Protein AF-A0A7Z1MZD6-F1 (afdb_monomer)

Radius of gyration: 17.81 Å; Cα contacts (8 Å, |Δi|>4): 161; chains: 1; bounding box: 45×35×49 Å

Secondary structure (DSSP, 8-state):
-TTT----PPPSS-TTT--S--------HHHHHHHHHHH-TTS-EEEESTTTT-STTHHHHHHHHHHTTS-SEEEESGGGGSS---TT--EEEES-SHHHHTSSSTTHHHHHHHHHHHHHTTTT-SSSPPEEEE--S-TTSTTT-

Mean predicted aligned error: 7.75 Å

pLDDT: mean 83.09, std 9.36, range [58.22, 96.0]

Structure (mmCIF, N/CA/C/O backbone):
data_AF-A0A7Z1MZD6-F1
#
_entry.id   AF-A0A7Z1MZD6-F1
#
loop_
_atom_site.group_PDB
_atom_site.id
_atom_site.type_symbol
_atom_site.label_atom_id
_atom_site.label_alt_id
_atom_site.label_comp_id
_atom_site.label_asym_id
_atom_site.label_entity_id
_atom_site.label_seq_id
_atom_site.pdbx_PDB_ins_code
_atom_site.Cartn_x
_atom_site.Cartn_y
_atom_site.Cartn_z
_atom_site.occupancy
_atom_site.B_iso_or_equiv
_atom_site.auth_seq_id
_atom_site.auth_comp_id
_atom_site.auth_asym_id
_atom_site.auth_atom_id
_atom_site.pdbx_PDB_model_num
ATOM 1 N N . CYS A 1 1 ? 17.911 7.506 -18.341 1.00 80.12 1 CYS A N 1
ATOM 2 C CA . CYS A 1 1 ? 18.668 6.577 -17.481 1.00 80.12 1 CYS A CA 1
ATOM 3 C C . CYS A 1 1 ? 19.390 7.366 -16.396 1.00 80.12 1 CYS A C 1
ATOM 5 O O . CYS A 1 1 ? 20.158 8.262 -16.724 1.00 80.12 1 CYS A O 1
ATOM 7 N N . HIS A 1 2 ? 19.151 7.044 -15.121 1.00 74.88 2 HIS A N 1
ATOM 8 C CA . HIS A 1 2 ? 19.784 7.741 -13.995 1.00 74.88 2 HIS A CA 1
ATOM 9 C C . HIS A 1 2 ? 21.277 7.394 -13.829 1.00 74.88 2 HIS A C 1
ATOM 11 O O . HIS A 1 2 ? 22.053 8.235 -13.397 1.00 74.88 2 HIS A O 1
ATOM 17 N N . TYR A 1 3 ? 21.695 6.191 -14.234 1.00 77.69 3 TYR A N 1
ATOM 18 C CA . TYR A 1 3 ? 23.070 5.711 -14.056 1.00 77.69 3 TYR A CA 1
ATOM 19 C C . TYR A 1 3 ? 24.067 6.250 -15.087 1.00 77.69 3 TYR A C 1
ATOM 21 O O . TYR A 1 3 ? 25.214 6.512 -14.746 1.00 77.69 3 TYR A O 1
ATOM 29 N N . CYS A 1 4 ? 23.651 6.400 -16.347 1.00 90.81 4 CYS A N 1
ATOM 30 C CA . CYS A 1 4 ? 24.544 6.805 -17.442 1.00 90.81 4 CYS A CA 1
ATOM 31 C C . CYS A 1 4 ? 24.123 8.100 -18.149 1.00 90.81 4 CYS A C 1
ATOM 33 O O . CYS A 1 4 ? 24.772 8.512 -19.104 1.00 90.81 4 CYS A O 1
ATOM 35 N N . GLY A 1 5 ? 23.016 8.722 -17.738 1.00 87.81 5 GLY A N 1
ATOM 36 C CA . GLY A 1 5 ? 22.519 9.956 -18.352 1.00 87.81 5 GLY A CA 1
ATOM 37 C C . GLY A 1 5 ? 21.863 9.787 -19.727 1.00 87.81 5 GLY A C 1
ATOM 38 O O . GLY A 1 5 ? 21.386 10.775 -20.273 1.00 87.81 5 GLY A O 1
ATOM 39 N N . TYR A 1 6 ? 21.782 8.568 -20.274 1.00 92.19 6 TYR A N 1
ATOM 40 C CA . TYR A 1 6 ? 21.090 8.296 -21.541 1.00 92.19 6 TYR A CA 1
ATOM 41 C C . TYR A 1 6 ? 19.636 8.787 -21.507 1.00 92.19 6 TYR A C 1
ATOM 43 O O . TYR A 1 6 ? 18.933 8.569 -20.515 1.00 92.19 6 TYR A O 1
ATOM 51 N N . GLN A 1 7 ? 19.179 9.418 -22.584 1.00 93.19 7 GLN A N 1
ATOM 52 C CA . GLN A 1 7 ? 17.822 9.943 -22.724 1.00 93.19 7 GLN A CA 1
ATOM 53 C C . GLN A 1 7 ? 17.179 9.370 -23.980 1.00 93.19 7 GLN A C 1
ATOM 55 O O . GLN A 1 7 ? 17.837 9.220 -25.005 1.00 93.19 7 GLN A O 1
ATOM 60 N N . GLU A 1 8 ? 15.887 9.084 -23.892 1.00 90.75 8 GLU A N 1
ATOM 61 C CA . GLU A 1 8 ? 15.082 8.600 -25.005 1.00 90.75 8 GLU A CA 1
ATOM 62 C C . GLU A 1 8 ? 13.639 9.060 -24.811 1.00 90.75 8 GLU A C 1
ATOM 64 O O . GLU A 1 8 ? 13.203 9.308 -23.682 1.00 90.75 8 GLU A O 1
ATOM 69 N N . ASN A 1 9 ? 12.906 9.191 -25.914 1.00 88.88 9 ASN A N 1
ATOM 70 C CA . ASN A 1 9 ? 11.490 9.519 -25.859 1.00 88.88 9 ASN A CA 1
ATOM 71 C C . ASN A 1 9 ? 10.685 8.297 -25.388 1.00 88.88 9 ASN A C 1
ATOM 73 O O . ASN A 1 9 ? 10.952 7.187 -25.852 1.00 88.88 9 ASN A O 1
ATOM 77 N N . PRO A 1 10 ? 9.676 8.474 -24.516 1.00 84.81 10 PRO A N 1
ATOM 78 C CA . PRO A 1 10 ? 8.781 7.386 -24.147 1.00 84.81 10 PRO A CA 1
ATOM 79 C C . PRO A 1 10 ? 8.119 6.787 -25.399 1.00 84.81 10 PRO A C 1
ATOM 81 O O . PRO A 1 10 ? 7.569 7.544 -26.206 1.00 84.81 10 PRO A O 1
ATOM 84 N N . PRO A 1 11 ? 8.153 5.457 -25.588 1.00 87.88 11 PRO A N 1
ATOM 85 C CA . PRO A 1 11 ? 7.523 4.836 -26.741 1.00 87.88 11 PRO A CA 1
ATOM 86 C C . PRO A 1 11 ? 5.996 4.947 -26.639 1.00 87.88 11 PRO A C 1
ATOM 88 O O . PRO A 1 11 ? 5.427 4.883 -25.552 1.00 87.88 11 PRO A O 1
ATOM 91 N N . SER A 1 12 ? 5.322 5.092 -27.781 1.00 87.69 12 SER A N 1
ATOM 92 C CA . SER A 1 12 ? 3.853 5.118 -27.858 1.00 87.69 12 SER A CA 1
ATOM 93 C C . SER A 1 12 ? 3.221 3.724 -27.862 1.00 87.69 12 SER A C 1
ATOM 95 O O . SER A 1 12 ? 2.024 3.593 -27.623 1.00 87.69 12 SER A O 1
ATOM 97 N N . ARG A 1 13 ? 4.017 2.683 -28.135 1.00 91.06 13 ARG A N 1
ATOM 98 C CA . ARG A 1 13 ? 3.616 1.273 -28.098 1.00 91.06 13 ARG A CA 1
ATOM 99 C C . ARG A 1 13 ? 4.683 0.438 -27.417 1.00 91.06 13 ARG A C 1
ATOM 101 O O . ARG A 1 13 ? 5.872 0.721 -27.547 1.00 91.06 13 ARG A O 1
ATOM 108 N N . CYS A 1 14 ? 4.261 -0.593 -26.695 1.00 87.19 14 CYS A N 1
ATOM 109 C CA . CYS A 1 14 ? 5.181 -1.495 -26.019 1.00 87.19 14 CYS A CA 1
ATOM 110 C C . CYS A 1 14 ? 6.069 -2.205 -27.058 1.00 87.19 14 CYS A C 1
ATOM 112 O O . CYS A 1 14 ? 5.527 -2.872 -27.938 1.00 87.19 14 CYS A O 1
ATOM 114 N N . PRO A 1 15 ? 7.408 -2.141 -26.959 1.00 88.75 15 PRO A N 1
ATOM 115 C CA . PRO A 1 15 ? 8.296 -2.785 -27.930 1.00 88.75 15 PRO A CA 1
ATOM 116 C C . PRO A 1 15 ? 8.247 -4.322 -27.884 1.00 88.75 15 PRO A C 1
ATOM 118 O O . PRO A 1 15 ? 8.755 -4.968 -28.791 1.00 88.75 15 PRO A O 1
ATOM 121 N N . ASN A 1 16 ? 7.650 -4.912 -26.840 1.00 90.94 16 ASN A N 1
ATOM 122 C CA . ASN A 1 16 ? 7.544 -6.363 -26.675 1.00 90.94 16 ASN A CA 1
ATOM 123 C C . ASN A 1 16 ? 6.184 -6.940 -27.112 1.00 90.94 16 ASN A C 1
ATOM 125 O O . ASN A 1 16 ? 6.129 -8.060 -27.604 1.00 90.94 16 ASN A O 1
ATOM 129 N N . CYS A 1 17 ? 5.080 -6.212 -26.904 1.00 91.62 17 CYS A N 1
ATOM 130 C CA . CYS A 1 17 ? 3.724 -6.713 -27.184 1.00 91.62 17 CYS A CA 1
ATOM 131 C C . CYS A 1 17 ? 2.855 -5.772 -28.032 1.00 91.62 17 CYS A C 1
ATOM 133 O O . CYS A 1 17 ? 1.667 -6.030 -28.194 1.00 91.62 17 CYS A O 1
ATOM 135 N N . GLU A 1 18 ? 3.414 -4.664 -28.523 1.00 89.69 18 GLU A N 1
ATOM 136 C CA . GLU A 1 18 ? 2.769 -3.654 -29.382 1.00 89.69 18 GLU A CA 1
ATOM 137 C C . GLU A 1 18 ? 1.536 -2.936 -28.803 1.00 89.69 18 GLU A C 1
ATOM 139 O O . GLU A 1 18 ? 0.944 -2.087 -29.469 1.00 89.69 18 GLU A O 1
ATOM 144 N N . SER A 1 19 ? 1.184 -3.211 -27.546 1.00 89.38 19 SER A N 1
ATOM 145 C CA . SER A 1 19 ? 0.092 -2.546 -26.835 1.00 89.38 19 SER A CA 1
ATOM 146 C C . SER A 1 19 ? 0.316 -1.036 -26.716 1.00 89.38 19 SER A C 1
ATOM 148 O O . SER A 1 19 ? 1.426 -0.582 -26.432 1.00 89.38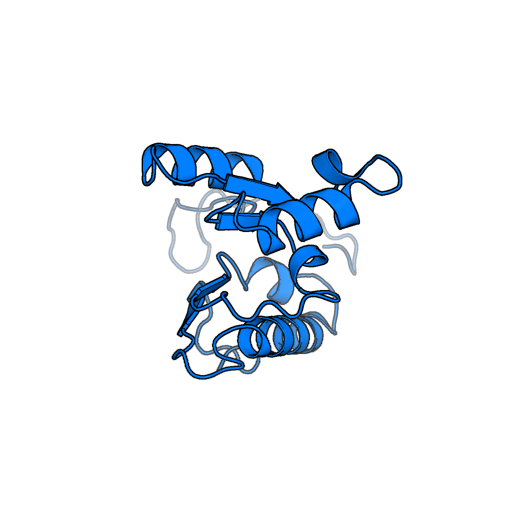 19 SER A O 1
ATOM 150 N N . ASP A 1 20 ? -0.755 -0.263 -26.882 1.00 87.69 20 ASP A N 1
ATOM 151 C CA . ASP A 1 20 ? -0.815 1.185 -26.659 1.00 87.69 20 ASP A CA 1
ATOM 152 C C . ASP A 1 20 ? -1.127 1.547 -25.193 1.00 87.69 20 ASP A C 1
ATOM 154 O O . ASP A 1 20 ? -1.096 2.715 -24.805 1.00 87.69 20 ASP A O 1
ATOM 158 N N . HIS A 1 21 ? -1.391 0.553 -24.340 1.00 82.62 21 HIS A N 1
ATOM 159 C CA . HIS A 1 21 ? -1.717 0.736 -22.926 1.00 82.62 21 HIS A CA 1
ATOM 160 C C . HIS A 1 21 ? -0.475 0.958 -22.048 1.00 82.62 21 HIS A C 1
ATOM 162 O O . HIS A 1 21 ? -0.308 0.323 -21.006 1.00 82.62 21 HIS A O 1
ATOM 168 N N . ILE A 1 22 ? 0.394 1.892 -22.436 1.00 79.25 22 ILE A N 1
ATOM 169 C CA . ILE A 1 22 ? 1.512 2.338 -21.600 1.00 79.25 22 ILE A CA 1
ATOM 170 C C . ILE A 1 22 ? 0.987 3.391 -20.623 1.00 79.25 22 ILE A C 1
ATOM 172 O O . ILE A 1 22 ? 0.661 4.514 -21.004 1.00 79.25 22 ILE A O 1
ATOM 176 N N . ARG A 1 23 ? 0.890 3.027 -19.342 1.00 72.88 23 ARG A N 1
ATOM 177 C CA . ARG A 1 23 ? 0.433 3.929 -18.276 1.00 72.88 23 ARG A CA 1
ATOM 178 C C . ARG A 1 23 ? 1.602 4.359 -17.405 1.00 72.88 23 ARG A C 1
ATOM 180 O O . ARG A 1 23 ? 2.419 3.534 -17.004 1.00 72.88 23 ARG A O 1
ATOM 187 N N . GLN A 1 24 ? 1.647 5.644 -17.061 1.00 64.06 24 GLN A N 1
ATOM 188 C CA . GLN A 1 24 ? 2.511 6.104 -15.980 1.00 64.06 24 GLN A CA 1
ATOM 189 C C . GLN A 1 24 ? 1.957 5.568 -14.659 1.00 64.06 24 GLN A C 1
ATOM 191 O O . GLN A 1 24 ? 0.791 5.782 -14.323 1.00 64.06 24 GLN A O 1
ATOM 196 N N . VAL A 1 25 ? 2.785 4.814 -13.944 1.00 60.84 25 VAL A N 1
ATOM 197 C CA . VAL A 1 25 ? 2.406 4.182 -12.683 1.00 60.84 25 VAL A CA 1
ATOM 198 C C . VAL A 1 25 ? 2.673 5.166 -11.549 1.00 60.84 25 VAL A C 1
ATOM 200 O O . VAL A 1 25 ? 3.806 5.589 -11.339 1.00 60.84 25 VAL A O 1
ATOM 203 N N . GLY A 1 26 ? 1.616 5.535 -10.829 1.00 58.78 26 GLY A N 1
ATOM 204 C CA . GLY A 1 26 ? 1.677 6.456 -9.700 1.00 58.78 26 GLY A CA 1
ATOM 205 C C . GLY A 1 26 ? 0.277 6.795 -9.213 1.00 58.78 26 GLY A C 1
ATOM 206 O O . GLY A 1 26 ? -0.275 7.831 -9.567 1.00 58.78 26 GLY A O 1
ATOM 207 N N . THR A 1 27 ? -0.332 5.910 -8.426 1.00 60.59 27 THR A N 1
ATOM 208 C CA . THR A 1 27 ? -1.617 6.227 -7.795 1.00 60.59 27 THR A CA 1
ATOM 209 C C . THR A 1 27 ? -1.335 7.025 -6.529 1.00 60.5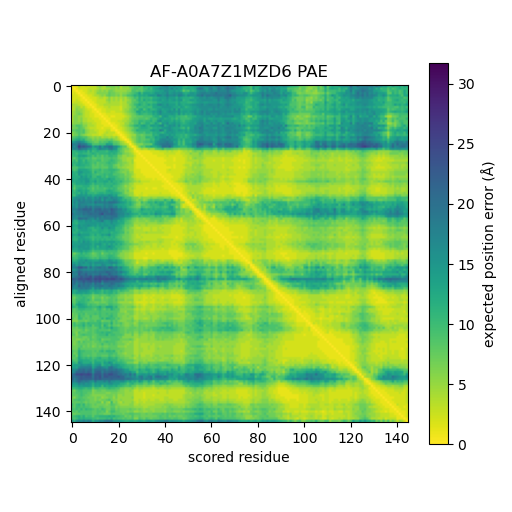9 27 THR A C 1
ATOM 211 O O . THR A 1 27 ? -0.862 6.474 -5.537 1.00 60.59 27 THR A O 1
ATOM 214 N N . GLY A 1 28 ? -1.587 8.334 -6.563 1.00 76.44 28 GLY A N 1
ATOM 215 C CA . GLY A 1 28 ? -1.529 9.161 -5.358 1.00 76.44 28 GLY A CA 1
ATOM 216 C C . GLY A 1 28 ? -2.539 8.672 -4.317 1.00 76.44 28 GLY A C 1
ATOM 217 O O . GLY A 1 28 ? -3.641 8.247 -4.673 1.00 76.44 28 GLY A O 1
ATOM 218 N N . THR A 1 29 ? -2.183 8.760 -3.034 1.00 83.69 29 THR A N 1
ATOM 219 C CA . THR A 1 29 ? -3.064 8.421 -1.898 1.00 83.69 29 THR A CA 1
ATOM 220 C C . THR A 1 29 ? -4.420 9.116 -2.007 1.00 83.69 29 THR A C 1
ATOM 222 O O . THR A 1 29 ? -5.443 8.514 -1.713 1.00 83.69 29 THR A O 1
ATOM 225 N N . GLN A 1 30 ? -4.455 10.339 -2.533 1.00 84.44 30 GLN A N 1
ATOM 226 C CA . GLN A 1 30 ? -5.687 11.085 -2.785 1.00 84.44 30 GLN A CA 1
ATOM 227 C C . GLN A 1 30 ? -6.633 10.397 -3.782 1.00 84.44 30 GLN A C 1
ATOM 229 O O . GLN A 1 30 ? -7.834 10.329 -3.548 1.00 84.44 30 GLN A O 1
ATOM 234 N N . ARG A 1 31 ? -6.113 9.826 -4.875 1.00 87.25 31 ARG A N 1
ATOM 235 C CA . ARG A 1 31 ? -6.964 9.130 -5.850 1.00 87.25 31 ARG A CA 1
ATOM 236 C C . ARG A 1 31 ? -7.534 7.837 -5.274 1.00 87.25 31 ARG A C 1
ATOM 238 O O . ARG A 1 31 ? -8.663 7.473 -5.583 1.00 87.25 31 ARG A O 1
ATOM 245 N N . VAL A 1 32 ? -6.753 7.145 -4.446 1.00 89.94 32 VAL A N 1
ATOM 246 C CA . VAL A 1 32 ? -7.226 5.950 -3.734 1.00 89.94 32 VAL A CA 1
ATOM 247 C C . VAL A 1 32 ? -8.312 6.321 -2.728 1.00 89.94 32 VAL A C 1
ATOM 249 O O . VAL A 1 32 ? -9.317 5.627 -2.656 1.00 89.94 32 VAL A O 1
ATOM 252 N N . GLU A 1 33 ? -8.146 7.421 -1.994 1.00 91.44 33 GLU A N 1
ATOM 253 C CA . GLU A 1 33 ? -9.155 7.931 -1.061 1.00 91.44 33 GLU A CA 1
ATOM 254 C C . GLU A 1 33 ? -10.486 8.213 -1.766 1.00 91.44 33 GLU A C 1
ATOM 256 O O . GLU A 1 33 ? -11.526 7.750 -1.308 1.00 91.44 33 GLU A O 1
ATOM 261 N N . GLU A 1 34 ? -10.456 8.893 -2.917 1.00 91.12 34 GLU A N 1
ATOM 262 C CA . GLU A 1 34 ? -11.657 9.158 -3.718 1.00 91.12 34 GLU A CA 1
ATOM 263 C C . GLU A 1 34 ? -12.378 7.871 -4.134 1.00 91.12 34 GLU A C 1
ATOM 265 O O . GLU A 1 34 ? -13.602 7.796 -4.046 1.00 91.12 34 GLU A O 1
ATOM 270 N N . LEU A 1 35 ? -11.631 6.856 -4.578 1.00 91.81 35 LEU A N 1
ATOM 271 C CA . LEU A 1 35 ? -12.196 5.564 -4.975 1.00 91.81 35 LEU A CA 1
ATOM 272 C C . LEU A 1 35 ? -12.765 4.808 -3.771 1.00 91.81 35 LEU A C 1
ATOM 274 O O . LEU A 1 35 ? -13.872 4.288 -3.842 1.00 91.81 35 LEU A O 1
ATOM 278 N N . LEU A 1 36 ? -12.048 4.791 -2.647 1.00 93.50 36 LEU A N 1
ATOM 279 C CA . LEU A 1 36 ? -12.530 4.170 -1.415 1.00 93.50 36 LEU A CA 1
ATOM 280 C C . LEU A 1 36 ? -13.803 4.847 -0.903 1.00 93.50 36 LEU A C 1
ATOM 282 O O . LEU A 1 36 ? -14.705 4.155 -0.451 1.00 93.50 36 LEU A O 1
ATOM 286 N N . GLN A 1 37 ? -13.911 6.172 -1.006 1.00 94.00 37 GLN A N 1
ATOM 287 C CA . GLN A 1 37 ? -15.110 6.902 -0.595 1.00 94.00 37 GLN A CA 1
ATOM 288 C C . GLN A 1 37 ? -16.311 6.614 -1.511 1.00 94.00 37 GLN A C 1
ATOM 290 O O . GLN A 1 37 ? -17.453 6.666 -1.056 1.00 94.00 37 GLN A O 1
ATOM 295 N N . GLN A 1 38 ? -16.069 6.317 -2.792 1.00 94.88 38 GLN A N 1
ATOM 296 C CA . GLN A 1 38 ? -17.109 5.915 -3.744 1.00 94.88 38 GLN A CA 1
ATOM 297 C C . GLN A 1 38 ? -17.594 4.485 -3.482 1.00 94.88 38 GLN A C 1
ATOM 299 O O . GLN A 1 38 ? -18.800 4.258 -3.418 1.00 94.88 38 GLN A O 1
ATOM 304 N N . GLU A 1 39 ? -16.668 3.544 -3.297 1.00 96.00 39 GLU A N 1
ATOM 305 C CA . GLU A 1 39 ? -16.982 2.125 -3.081 1.00 96.00 39 GLU A CA 1
ATOM 306 C C . GLU A 1 39 ? -17.490 1.843 -1.659 1.00 96.00 39 GLU A C 1
ATOM 308 O O . GLU A 1 39 ? -18.360 0.997 -1.453 1.00 96.00 39 GLU A O 1
ATOM 313 N N . PHE A 1 40 ? -17.006 2.596 -0.666 1.00 95.31 40 PHE A N 1
ATOM 314 C CA . PHE A 1 40 ? -17.393 2.477 0.741 1.00 95.31 40 PHE A CA 1
ATOM 315 C C . PHE A 1 40 ? -17.875 3.820 1.315 1.00 95.31 40 PHE A C 1
ATOM 317 O O . PHE A 1 40 ? -17.224 4.389 2.194 1.00 95.31 40 PHE A O 1
ATOM 324 N N . PRO A 1 41 ? -19.057 4.327 0.910 1.00 94.12 41 PRO A N 1
ATOM 325 C CA . PRO A 1 41 ? -19.526 5.658 1.310 1.00 94.12 41 PRO A CA 1
ATOM 326 C C . PRO A 1 41 ? -19.705 5.860 2.818 1.00 94.12 41 PRO A C 1
ATOM 328 O O . PRO A 1 41 ? -19.734 6.994 3.287 1.00 94.12 41 PRO A O 1
ATOM 331 N N . GLN A 1 42 ? -19.868 4.770 3.570 1.00 95.25 42 GLN A N 1
ATOM 332 C CA . GLN A 1 42 ? -20.070 4.786 5.022 1.00 95.25 42 GLN A CA 1
ATOM 333 C C . GLN A 1 42 ? -18.770 4.593 5.814 1.00 95.25 42 GLN A C 1
ATOM 335 O O . GLN A 1 42 ? -18.775 4.776 7.030 1.00 95.25 42 GLN A O 1
ATOM 340 N N . ALA A 1 43 ? -17.672 4.200 5.159 1.00 94.62 43 ALA A N 1
ATOM 341 C CA . ALA A 1 43 ? -16.407 3.963 5.839 1.00 94.62 43 ALA A CA 1
ATOM 342 C C . ALA A 1 43 ? -15.724 5.291 6.178 1.00 94.62 43 ALA A C 1
ATOM 344 O O . ALA A 1 43 ? -15.623 6.197 5.350 1.00 94.62 43 ALA A O 1
ATOM 345 N N . ARG A 1 44 ? -15.206 5.397 7.401 1.00 94.56 44 ARG A N 1
ATOM 346 C CA . ARG A 1 44 ? -14.416 6.544 7.852 1.00 94.56 44 ARG A CA 1
ATOM 347 C C . ARG A 1 44 ? -12.965 6.314 7.458 1.00 94.56 44 ARG A C 1
ATOM 349 O O . ARG A 1 44 ? -12.266 5.506 8.071 1.00 94.56 44 ARG A O 1
ATOM 356 N N . ILE A 1 45 ? -12.524 7.005 6.417 1.00 93.38 45 ILE A N 1
ATOM 357 C CA . ILE A 1 45 ? -11.165 6.881 5.894 1.00 93.38 45 ILE A CA 1
ATOM 358 C C . ILE A 1 45 ? -10.263 7.884 6.615 1.00 93.38 45 ILE A C 1
ATOM 360 O O . ILE A 1 45 ? -10.564 9.073 6.690 1.00 93.38 45 ILE A O 1
ATOM 364 N N . ILE A 1 46 ? -9.140 7.403 7.142 1.00 91.19 46 ILE A N 1
ATOM 365 C CA . ILE A 1 46 ? -8.058 8.232 7.669 1.00 91.19 46 ILE A CA 1
ATOM 366 C C . ILE A 1 46 ? -6.902 8.153 6.675 1.00 91.19 46 ILE A C 1
ATOM 368 O O . ILE A 1 46 ? -6.282 7.100 6.524 1.00 91.19 46 ILE A O 1
ATOM 372 N N . ARG A 1 47 ? -6.606 9.263 5.991 1.00 89.62 47 ARG A N 1
ATOM 373 C CA . ARG A 1 47 ? -5.454 9.367 5.089 1.00 89.62 47 ARG A CA 1
ATOM 374 C C . ARG A 1 47 ? -4.224 9.880 5.833 1.00 89.62 47 ARG A C 1
ATOM 376 O O . ARG A 1 47 ? -4.281 10.914 6.494 1.00 89.62 47 ARG A O 1
ATOM 383 N N . MET A 1 48 ? -3.110 9.169 5.688 1.00 84.94 48 MET A N 1
ATOM 384 C CA . MET A 1 48 ? -1.816 9.511 6.265 1.00 84.94 48 MET A CA 1
ATOM 385 C C . MET A 1 48 ? -0.714 9.504 5.196 1.00 84.94 48 MET A C 1
ATOM 387 O O . MET A 1 48 ? -0.204 8.470 4.763 1.00 84.94 48 MET A O 1
ATOM 391 N N . ASP A 1 49 ? -0.319 10.698 4.785 1.00 80.50 49 ASP A N 1
ATOM 392 C CA . ASP A 1 49 ? 0.739 10.993 3.823 1.00 80.50 49 ASP A CA 1
ATOM 393 C C . ASP A 1 49 ? 1.532 12.231 4.267 1.00 80.50 49 ASP A C 1
ATOM 395 O O . ASP A 1 49 ? 1.291 12.802 5.333 1.00 80.50 49 ASP A O 1
ATOM 399 N N . VAL A 1 50 ? 2.535 12.624 3.482 1.00 70.69 50 VAL A N 1
ATOM 400 C CA . VAL A 1 50 ? 3.420 13.750 3.820 1.00 70.69 50 VAL A CA 1
ATOM 401 C C . VAL A 1 50 ? 2.632 15.059 3.955 1.00 70.69 50 VAL A C 1
ATOM 403 O O . VAL A 1 50 ? 2.908 15.854 4.854 1.00 70.69 50 VAL A O 1
ATOM 406 N N . ASP A 1 51 ? 1.603 15.252 3.130 1.00 67.38 51 ASP A N 1
ATOM 407 C CA . ASP A 1 51 ? 0.811 16.482 3.105 1.00 67.38 51 ASP A CA 1
ATOM 408 C C . ASP A 1 51 ? -0.069 16.609 4.358 1.00 67.38 51 ASP A C 1
ATOM 410 O O . ASP A 1 51 ? -0.142 17.670 4.987 1.00 67.38 51 ASP A O 1
ATOM 414 N N . THR A 1 52 ? -0.675 15.497 4.778 1.00 64.38 52 THR A N 1
ATOM 415 C CA . THR A 1 52 ? -1.538 15.407 5.969 1.00 64.38 52 THR A CA 1
ATOM 416 C C . THR A 1 52 ? -0.765 15.356 7.292 1.00 64.38 52 THR A C 1
ATOM 418 O O . THR A 1 52 ? -1.328 15.676 8.340 1.00 64.38 52 THR A O 1
ATOM 421 N N . THR A 1 53 ? 0.533 15.026 7.272 1.00 69.19 53 THR A N 1
ATOM 422 C CA . THR A 1 53 ? 1.370 14.885 8.485 1.00 69.19 53 THR A CA 1
ATOM 423 C C . THR A 1 53 ? 2.399 15.999 8.692 1.00 69.19 53 THR A C 1
ATOM 425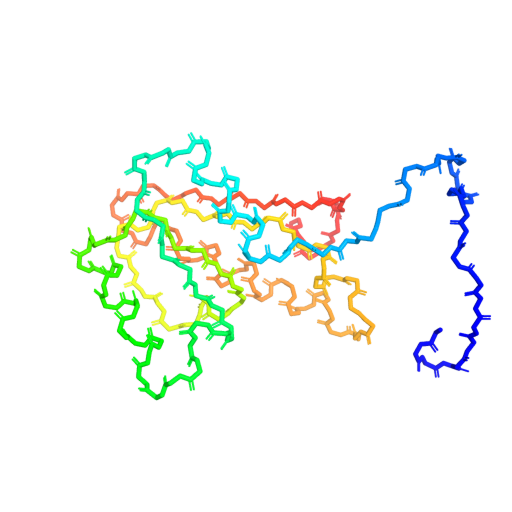 O O . THR A 1 53 ? 3.202 15.939 9.622 1.00 69.19 53 THR A O 1
ATOM 428 N N . SER A 1 54 ? 2.339 17.066 7.892 1.00 68.25 54 SER A N 1
ATOM 429 C CA . SER A 1 54 ? 3.289 18.192 7.912 1.00 68.25 54 SER A CA 1
ATOM 430 C C . SER A 1 54 ? 3.402 18.952 9.248 1.00 68.25 54 SER A C 1
ATOM 432 O O . SER A 1 54 ? 4.397 19.639 9.488 1.00 68.25 54 SER A O 1
ATOM 434 N N . ARG A 1 55 ? 2.419 18.838 10.153 1.00 75.50 55 ARG A N 1
ATOM 435 C CA . ARG A 1 55 ? 2.452 19.467 11.487 1.00 75.50 55 ARG A CA 1
ATOM 436 C C . ARG A 1 55 ? 3.010 18.513 12.545 1.00 75.50 55 ARG A C 1
ATOM 438 O O . ARG A 1 55 ? 2.645 17.340 12.595 1.00 75.50 55 ARG A O 1
ATOM 445 N N . LYS A 1 56 ? 3.828 19.037 13.466 1.00 74.31 56 LYS A N 1
ATOM 446 C CA . LYS A 1 56 ? 4.357 18.272 14.609 1.00 74.31 56 LYS A CA 1
ATOM 447 C C . LYS A 1 56 ? 3.205 17.622 15.395 1.00 74.31 56 LYS A C 1
ATOM 449 O 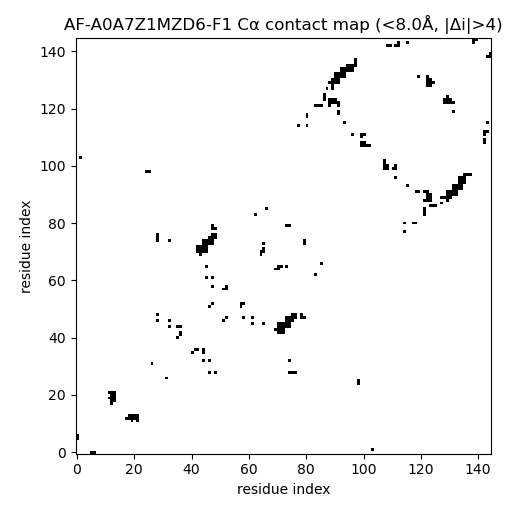O . LYS A 1 56 ? 2.289 18.317 15.823 1.00 74.31 56 LYS A O 1
ATOM 454 N N . GLY A 1 57 ? 3.260 16.300 15.562 1.00 75.31 57 GLY A N 1
ATOM 455 C CA . GLY A 1 57 ? 2.245 15.513 16.277 1.00 75.31 57 GLY A CA 1
ATOM 456 C C . GLY A 1 57 ? 1.013 15.113 15.452 1.00 75.31 57 GLY A C 1
ATOM 457 O O . GLY A 1 57 ? 0.169 14.380 15.958 1.00 75.31 57 GLY A O 1
ATOM 458 N N . ALA A 1 58 ? 0.897 15.535 14.185 1.00 80.75 58 ALA A N 1
ATOM 459 C CA . ALA A 1 58 ? -0.231 15.144 13.332 1.00 80.75 58 ALA A CA 1
ATOM 460 C C . ALA A 1 58 ? -0.262 13.631 13.076 1.00 80.75 58 ALA A C 1
ATOM 462 O O . ALA A 1 58 ? -1.324 13.024 13.149 1.00 80.75 58 ALA A O 1
ATOM 463 N N . HIS A 1 59 ? 0.908 13.026 12.852 1.00 80.25 59 HIS A N 1
ATOM 464 C CA . HIS A 1 59 ? 1.052 11.582 12.675 1.00 80.25 59 HIS A CA 1
ATOM 465 C C . HIS A 1 59 ? 0.479 10.813 13.875 1.00 80.25 59 HIS A C 1
ATOM 467 O O . HIS A 1 59 ? -0.469 10.056 13.727 1.00 80.25 59 HIS A O 1
ATOM 473 N N . GLU A 1 60 ? 0.985 11.076 15.081 1.00 81.31 60 GLU A N 1
ATOM 474 C CA . GLU A 1 60 ? 0.538 10.419 16.318 1.00 81.31 60 GLU A CA 1
ATOM 475 C C . GLU A 1 60 ? -0.962 10.611 16.578 1.00 81.31 60 GLU A C 1
ATOM 477 O O . GLU A 1 60 ? -1.653 9.673 16.962 1.00 81.31 60 GLU A O 1
ATOM 482 N N . LYS A 1 61 ? -1.502 11.798 16.283 1.00 85.81 61 LYS A N 1
ATOM 483 C CA . LYS A 1 61 ? -2.938 12.050 16.414 1.00 85.81 61 LYS A CA 1
ATOM 484 C C . LYS A 1 61 ? -3.781 11.144 15.508 1.00 85.81 61 LYS A C 1
ATOM 486 O O . LYS A 1 61 ? -4.742 10.558 15.994 1.00 85.81 61 LYS A O 1
ATOM 491 N N . LEU A 1 62 ? -3.440 11.033 14.220 1.00 86.25 62 LEU A N 1
ATOM 492 C CA . LEU A 1 62 ? -4.186 10.192 13.269 1.00 86.25 62 LEU A CA 1
ATOM 493 C C . LEU A 1 62 ? -4.154 8.718 13.685 1.00 86.25 62 LEU A C 1
ATOM 495 O O . LEU A 1 62 ? -5.159 8.019 13.587 1.00 86.25 62 LEU A O 1
ATOM 499 N N . LEU A 1 63 ? -3.008 8.276 14.198 1.00 82.25 63 LEU A N 1
ATOM 500 C CA . LEU A 1 63 ? -2.820 6.929 14.716 1.00 82.25 63 LEU A CA 1
ATOM 501 C C . LEU A 1 63 ? -3.670 6.656 15.962 1.00 82.25 63 LEU A C 1
ATOM 503 O O . LEU A 1 63 ? -4.329 5.620 16.025 1.00 82.25 63 LEU A O 1
ATOM 507 N N . ASN A 1 64 ? -3.708 7.594 16.909 1.00 85.81 64 ASN A N 1
ATOM 508 C CA . ASN A 1 64 ? -4.543 7.494 18.109 1.00 85.81 64 ASN A CA 1
ATOM 509 C C . ASN A 1 64 ? -6.039 7.528 17.763 1.00 85.81 64 ASN A C 1
ATOM 511 O O . ASN A 1 64 ? -6.843 6.829 18.374 1.00 85.81 64 ASN A O 1
ATOM 515 N N . ASP A 1 65 ? -6.429 8.339 16.776 1.00 87.94 65 ASP A N 1
ATOM 516 C CA . ASP A 1 65 ? -7.807 8.392 16.292 1.00 87.94 65 ASP A CA 1
ATOM 517 C C . ASP A 1 65 ? -8.217 7.056 15.647 1.00 87.94 65 ASP A C 1
ATOM 519 O O . ASP A 1 65 ? -9.319 6.565 15.907 1.00 87.94 65 ASP A O 1
ATOM 523 N N . PHE A 1 66 ? -7.329 6.435 14.865 1.00 87.31 66 PHE A N 1
ATOM 524 C CA . PHE A 1 66 ? -7.567 5.108 14.296 1.00 87.31 66 PHE A CA 1
ATOM 525 C C . PHE A 1 66 ? -7.672 4.028 15.384 1.00 87.31 66 PHE A C 1
ATOM 527 O O . PHE A 1 66 ? -8.618 3.243 15.378 1.00 87.31 66 PHE A O 1
ATOM 534 N N . GLU A 1 67 ? -6.770 4.038 16.368 1.00 83.12 67 GLU A N 1
ATOM 535 C CA . GLU A 1 67 ? -6.788 3.103 17.502 1.00 83.12 67 GLU A CA 1
ATOM 536 C C . GLU A 1 67 ? -8.066 3.214 18.341 1.00 83.12 67 GLU A C 1
ATOM 538 O O . GLU A 1 67 ? -8.657 2.207 18.730 1.00 83.12 67 GLU A O 1
ATOM 543 N N . ALA A 1 68 ? -8.548 4.441 18.553 1.00 87.81 68 ALA A N 1
ATOM 544 C CA . ALA A 1 68 ? -9.803 4.723 19.243 1.00 87.81 68 ALA A CA 1
ATOM 545 C C . ALA A 1 68 ? -11.057 4.357 18.419 1.00 87.81 68 ALA A C 1
ATOM 547 O O . ALA A 1 68 ? -12.175 4.673 18.831 1.00 87.81 68 ALA A O 1
ATOM 548 N N . GLY A 1 69 ? -10.897 3.736 17.244 1.00 87.38 69 GLY A N 1
ATOM 549 C CA . GLY A 1 69 ? -11.997 3.306 16.385 1.00 87.38 69 GLY A CA 1
ATOM 550 C C . GLY A 1 69 ? -12.716 4.459 15.685 1.00 87.38 69 GLY A C 1
ATOM 551 O O . GLY A 1 69 ? -13.897 4.332 15.350 1.00 87.38 69 GLY A O 1
ATOM 552 N N . LYS A 1 70 ? -12.046 5.603 15.477 1.00 89.88 70 LYS A N 1
ATOM 553 C CA . LYS A 1 70 ? -12.605 6.743 14.725 1.00 89.88 70 LYS A CA 1
ATOM 554 C C . LYS A 1 70 ? -12.443 6.600 13.211 1.00 89.88 70 LYS A C 1
ATOM 556 O O . LYS A 1 70 ? -13.107 7.330 12.480 1.00 89.88 70 LYS A O 1
ATOM 561 N N . GLY A 1 71 ? -11.599 5.674 12.757 1.00 90.12 71 GLY A N 1
ATOM 562 C CA . GLY A 1 71 ? -11.432 5.307 11.354 1.00 90.12 71 GLY A CA 1
ATOM 563 C C . GLY A 1 71 ? -11.660 3.815 11.145 1.00 90.12 71 GLY A C 1
ATOM 564 O O . GLY A 1 71 ? -11.318 3.009 12.005 1.00 90.12 71 GLY A O 1
ATOM 565 N N . ASP A 1 72 ? -12.226 3.470 9.996 1.00 91.38 72 ASP A N 1
ATOM 566 C CA . ASP A 1 72 ? -12.439 2.091 9.552 1.00 91.38 72 ASP A CA 1
ATOM 567 C C . ASP A 1 72 ? -11.332 1.656 8.578 1.00 91.38 72 ASP A C 1
ATOM 569 O O . ASP A 1 72 ? -10.964 0.485 8.525 1.00 91.38 72 ASP A O 1
ATOM 573 N N . ILE A 1 73 ? -10.761 2.612 7.831 1.00 92.12 73 ILE A N 1
ATOM 574 C CA . ILE A 1 73 ? -9.688 2.380 6.857 1.00 92.12 73 ILE A CA 1
ATOM 575 C C . ILE A 1 73 ? -8.561 3.387 7.091 1.00 92.12 73 ILE A C 1
ATOM 577 O O . ILE A 1 73 ? -8.788 4.595 7.046 1.00 92.12 73 ILE A O 1
ATOM 581 N N . LEU A 1 74 ? -7.337 2.893 7.292 1.00 90.75 74 LEU A N 1
ATOM 582 C CA . LEU A 1 74 ? -6.123 3.709 7.337 1.00 90.75 74 LEU A CA 1
ATOM 583 C C . LEU A 1 74 ? -5.400 3.615 5.989 1.00 90.75 74 LEU A C 1
ATOM 585 O O . LEU A 1 74 ? -4.844 2.574 5.642 1.00 90.75 74 LEU A O 1
ATOM 589 N N . LEU A 1 75 ? -5.418 4.704 5.224 1.00 90.81 75 LEU A N 1
ATOM 590 C CA . LEU A 1 75 ? -4.827 4.795 3.892 1.00 90.81 75 LEU A CA 1
ATOM 591 C C . LEU A 1 75 ? -3.554 5.632 3.917 1.00 90.81 75 LEU A C 1
ATOM 593 O O . LEU A 1 75 ? -3.533 6.718 4.486 1.00 90.81 75 LEU A O 1
ATOM 597 N N . GLY A 1 76 ? -2.507 5.201 3.221 1.00 87.19 76 GLY A N 1
ATOM 598 C CA . GLY A 1 76 ? -1.287 5.992 3.128 1.00 87.19 76 GLY A CA 1
ATOM 599 C C . GLY A 1 76 ? -0.110 5.229 2.556 1.00 87.19 76 GLY A C 1
ATOM 600 O O . GLY A 1 76 ? -0.262 4.183 1.930 1.00 87.19 76 GLY A O 1
ATOM 601 N N . THR A 1 77 ? 1.077 5.793 2.748 1.00 81.31 77 THR A N 1
ATOM 602 C CA . THR A 1 77 ? 2.324 5.245 2.206 1.00 81.31 77 THR A CA 1
ATOM 603 C C . THR A 1 77 ? 3.034 4.353 3.230 1.00 81.31 77 THR A C 1
ATOM 605 O O . THR A 1 77 ? 2.491 4.010 4.281 1.00 81.31 77 THR A O 1
ATOM 608 N N . GLN A 1 78 ? 4.297 4.014 2.955 1.00 69.50 78 GLN A N 1
ATOM 609 C CA . GLN A 1 78 ? 5.181 3.244 3.840 1.00 69.50 78 GLN A CA 1
ATOM 610 C C . GLN A 1 78 ? 5.238 3.761 5.287 1.00 69.50 78 GLN A C 1
ATOM 612 O O . GLN A 1 78 ? 5.606 3.013 6.190 1.00 69.50 78 GLN A O 1
ATOM 617 N N . MET A 1 79 ? 4.885 5.027 5.523 1.00 65.56 79 MET A N 1
ATOM 618 C CA . MET A 1 79 ? 4.855 5.618 6.862 1.00 65.56 79 MET A CA 1
ATOM 619 C C . MET A 1 79 ? 3.886 4.897 7.809 1.00 65.56 79 MET A C 1
ATOM 621 O O . MET A 1 79 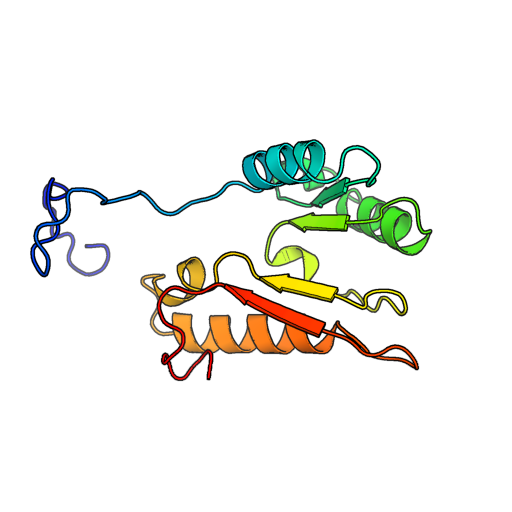? 4.201 4.771 8.988 1.00 65.56 79 MET A O 1
ATOM 625 N N . ILE A 1 80 ? 2.783 4.332 7.298 1.00 67.44 80 ILE A N 1
ATOM 626 C CA . ILE A 1 80 ? 1.818 3.563 8.106 1.00 67.44 80 ILE A CA 1
ATOM 627 C C . ILE A 1 80 ? 2.443 2.289 8.688 1.00 67.44 80 ILE A C 1
ATOM 629 O O . ILE A 1 80 ? 2.047 1.819 9.744 1.00 67.44 80 ILE A O 1
ATOM 633 N N . ALA A 1 81 ? 3.457 1.704 8.055 1.00 62.09 81 ALA A N 1
ATOM 634 C CA . ALA A 1 81 ? 4.007 0.429 8.518 1.00 62.09 81 ALA A CA 1
ATOM 635 C C . ALA A 1 81 ? 4.879 0.548 9.791 1.00 62.09 81 ALA A C 1
ATOM 637 O O . ALA A 1 81 ? 5.223 -0.463 10.425 1.00 62.09 81 ALA A O 1
ATOM 638 N N . LYS A 1 82 ? 5.264 1.773 10.180 1.00 66.81 82 LYS A N 1
ATOM 639 C CA . LYS A 1 82 ? 6.213 2.028 11.272 1.00 66.81 82 LYS A CA 1
ATOM 640 C C . LYS A 1 82 ? 5.505 2.252 12.607 1.00 66.81 82 LYS A C 1
ATOM 642 O O . LYS A 1 82 ? 4.743 3.194 12.761 1.00 66.81 82 LYS A O 1
ATOM 647 N N . GLY A 1 83 ? 5.860 1.438 13.603 1.00 58.22 83 GLY A N 1
ATOM 648 C CA . GLY A 1 83 ? 5.513 1.690 15.008 1.00 58.22 83 GLY A CA 1
ATOM 649 C C . GLY A 1 83 ? 4.065 1.396 15.408 1.00 58.22 83 GLY A C 1
ATOM 650 O O . GLY A 1 83 ? 3.685 1.757 16.512 1.00 58.22 83 GLY A O 1
ATOM 651 N N . LEU A 1 84 ? 3.280 0.735 14.550 1.00 62.50 84 LEU A N 1
ATOM 652 C CA . LEU A 1 84 ? 1.862 0.462 14.792 1.00 62.50 84 LEU A CA 1
ATOM 653 C C . LEU A 1 84 ? 1.624 -0.974 15.248 1.00 62.50 84 LEU A C 1
ATOM 655 O O . LEU A 1 84 ? 1.954 -1.907 14.520 1.00 62.50 84 LEU A O 1
ATOM 659 N N . ASP A 1 85 ? 1.056 -1.167 16.433 1.00 65.94 85 ASP A N 1
ATOM 660 C CA . ASP A 1 85 ? 0.563 -2.464 16.900 1.00 65.94 85 ASP A CA 1
ATOM 661 C C . ASP A 1 85 ? -0.931 -2.339 17.194 1.00 65.94 85 ASP A C 1
ATOM 663 O O . ASP A 1 85 ? -1.326 -1.839 18.241 1.00 65.94 85 ASP A O 1
ATOM 667 N N . TYR A 1 86 ? -1.764 -2.718 16.224 1.00 71.12 86 TYR A N 1
ATOM 668 C CA . TYR A 1 86 ? -3.208 -2.545 16.325 1.00 71.12 86 TYR A CA 1
ATOM 669 C C . TYR A 1 86 ? -3.912 -3.896 16.395 1.00 71.12 86 TYR A C 1
ATOM 671 O O . TYR A 1 86 ? -3.941 -4.619 15.396 1.00 71.12 86 TYR A O 1
ATOM 679 N N . PRO A 1 87 ? -4.546 -4.235 17.530 1.00 67.00 87 PRO A N 1
ATOM 680 C CA . PRO A 1 87 ? -5.171 -5.544 17.715 1.00 67.00 87 PRO A CA 1
ATOM 681 C C . PRO A 1 87 ? -6.381 -5.774 16.799 1.00 67.00 87 PRO A C 1
ATOM 683 O O . PRO A 1 87 ? -6.777 -6.915 16.573 1.00 67.00 87 PRO A O 1
ATOM 686 N N . ASN A 1 88 ? -6.967 -4.705 16.251 1.00 74.12 88 ASN A N 1
ATOM 687 C CA . ASN A 1 88 ? -8.171 -4.770 15.423 1.00 74.12 88 ASN A CA 1
ATOM 688 C C . ASN A 1 88 ? -7.909 -4.744 13.910 1.00 74.12 88 ASN A C 1
ATOM 690 O O . ASN A 1 88 ? -8.872 -4.774 13.147 1.00 74.12 88 ASN A O 1
ATOM 694 N N . ILE A 1 89 ? -6.650 -4.720 13.456 1.00 80.19 89 ILE A N 1
ATOM 695 C CA . ILE A 1 89 ? -6.355 -4.834 12.023 1.00 80.19 89 ILE A CA 1
ATOM 696 C C . ILE A 1 89 ? -6.411 -6.303 11.604 1.00 80.19 89 ILE A C 1
ATOM 698 O O . ILE A 1 89 ? -5.531 -7.106 11.923 1.00 80.19 89 ILE A O 1
ATOM 702 N N . THR A 1 90 ? -7.447 -6.638 10.840 1.00 86.25 90 THR A N 1
ATOM 703 C CA . THR A 1 90 ? -7.651 -7.975 10.267 1.00 86.25 90 THR A CA 1
ATOM 704 C C . THR A 1 90 ? -7.335 -8.040 8.778 1.00 86.25 90 THR A C 1
ATOM 706 O O . THR A 1 90 ? -7.163 -9.132 8.253 1.00 86.25 90 THR A O 1
ATOM 709 N N . LEU A 1 91 ? -7.221 -6.903 8.088 1.00 89.06 91 LEU A N 1
ATOM 710 C CA . LEU A 1 91 ? -6.914 -6.851 6.661 1.00 89.06 91 LEU A CA 1
ATOM 711 C C . LEU A 1 91 ? -5.851 -5.798 6.376 1.00 89.06 91 LEU A C 1
ATOM 713 O O . LEU A 1 91 ? -5.956 -4.654 6.818 1.00 89.06 91 LEU A O 1
ATOM 717 N N . VAL A 1 92 ? -4.860 -6.181 5.579 1.00 89.00 92 VAL A N 1
ATOM 718 C CA . VAL A 1 92 ? -3.832 -5.275 5.079 1.00 89.00 92 VAL A CA 1
ATOM 719 C C . VAL A 1 92 ? -3.725 -5.403 3.562 1.00 89.00 92 VAL A C 1
ATOM 721 O O . VAL A 1 92 ? -3.523 -6.493 3.033 1.00 89.00 92 VAL A O 1
ATOM 724 N N . GLY A 1 93 ? -3.864 -4.279 2.858 1.00 90.31 93 GLY A N 1
ATOM 725 C CA . GLY A 1 93 ? -3.784 -4.208 1.399 1.0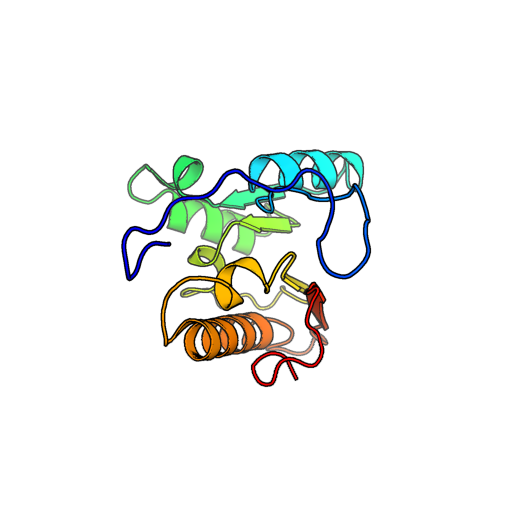0 90.31 93 GLY A CA 1
ATOM 726 C C . GLY A 1 93 ? -2.564 -3.420 0.930 1.00 90.31 93 GLY A C 1
ATOM 727 O O . GLY A 1 93 ? -2.422 -2.243 1.255 1.00 90.31 93 GLY A O 1
ATOM 728 N N . VAL A 1 94 ? -1.705 -4.043 0.125 1.00 89.38 94 VAL A N 1
ATOM 729 C CA . VAL A 1 94 ? -0.609 -3.376 -0.589 1.00 89.38 94 VAL A CA 1
ATOM 730 C C . VAL A 1 94 ? -1.027 -3.210 -2.044 1.00 89.38 94 VAL A C 1
ATOM 732 O O . VAL A 1 94 ? -1.038 -4.176 -2.796 1.00 89.38 94 VAL A O 1
ATOM 735 N N . LEU A 1 95 ? -1.387 -1.990 -2.445 1.00 87.50 95 LEU A N 1
ATOM 736 C CA . LEU A 1 95 ? -1.993 -1.728 -3.760 1.00 87.50 95 LEU A CA 1
ATOM 737 C C . LEU A 1 95 ? -1.010 -1.785 -4.938 1.00 87.50 95 LEU A C 1
ATOM 739 O O . LEU A 1 95 ? -1.423 -1.962 -6.078 1.00 87.50 95 LEU A O 1
ATOM 743 N N . ASN A 1 96 ? 0.284 -1.577 -4.696 1.00 85.06 96 ASN A N 1
ATOM 744 C CA . ASN A 1 96 ? 1.284 -1.591 -5.760 1.00 85.06 96 ASN A CA 1
ATOM 745 C C . ASN A 1 96 ? 2.683 -1.854 -5.189 1.00 85.06 96 ASN A C 1
ATOM 747 O O . ASN A 1 96 ? 3.369 -0.927 -4.751 1.00 85.06 96 ASN A O 1
ATOM 751 N N . ALA A 1 97 ? 3.110 -3.116 -5.202 1.00 85.88 97 ALA A N 1
ATOM 752 C CA . ALA A 1 97 ? 4.464 -3.490 -4.792 1.00 85.88 97 ALA A CA 1
ATOM 753 C C . ALA A 1 97 ? 5.531 -3.131 -5.851 1.00 85.88 97 ALA A C 1
ATOM 755 O O . ALA A 1 97 ? 6.688 -2.879 -5.510 1.00 85.88 97 ALA A O 1
ATOM 756 N N . ASP A 1 98 ? 5.150 -3.035 -7.129 1.00 85.62 98 ASP A N 1
ATOM 757 C CA . ASP A 1 98 ? 6.076 -2.803 -8.246 1.00 85.62 98 ASP A CA 1
ATOM 758 C C . ASP A 1 98 ? 6.749 -1.439 -8.208 1.00 85.62 98 ASP A C 1
ATOM 760 O O . ASP A 1 98 ? 7.865 -1.289 -8.704 1.00 85.62 98 ASP A O 1
ATOM 764 N N . THR A 1 99 ? 6.098 -0.441 -7.609 1.00 82.75 99 THR A N 1
ATOM 765 C CA . THR A 1 99 ? 6.679 0.903 -7.477 1.00 82.75 99 THR A CA 1
ATOM 766 C C . THR A 1 99 ? 8.016 0.841 -6.747 1.00 82.75 99 THR A C 1
ATOM 768 O O . THR A 1 99 ? 8.965 1.517 -7.131 1.00 82.75 99 THR A O 1
ATOM 771 N N . MET A 1 100 ? 8.105 0.006 -5.709 1.00 82.50 100 MET A N 1
ATOM 772 C CA . MET A 1 100 ? 9.317 -0.134 -4.912 1.00 82.50 100 MET A CA 1
ATOM 773 C C . MET A 1 100 ? 10.334 -1.075 -5.564 1.00 82.50 100 MET A C 1
ATOM 775 O O . MET A 1 100 ? 11.527 -0.796 -5.488 1.00 82.50 100 MET A O 1
ATOM 779 N N . LEU A 1 101 ? 9.869 -2.129 -6.244 1.00 85.00 101 LEU A N 1
ATOM 780 C CA . LEU A 1 101 ? 10.722 -3.076 -6.975 1.00 85.00 101 LEU A CA 1
ATOM 781 C C . LEU A 1 101 ? 11.450 -2.438 -8.156 1.00 85.00 101 LEU A C 1
ATOM 783 O O . LEU A 1 101 ? 12.591 -2.792 -8.429 1.00 85.00 101 LEU A O 1
ATOM 787 N N . ASN A 1 102 ? 10.806 -1.493 -8.839 1.00 83.94 102 ASN A N 1
ATOM 788 C CA . ASN A 1 102 ? 11.350 -0.852 -10.036 1.00 83.94 102 ASN A CA 1
ATOM 789 C C . ASN A 1 102 ? 12.093 0.461 -9.741 1.00 83.94 102 ASN A C 1
ATOM 791 O O . ASN A 1 102 ? 12.436 1.199 -10.668 1.00 83.94 102 ASN A O 1
ATOM 795 N N . LEU A 1 103 ? 12.350 0.776 -8.466 1.00 83.19 103 LEU A N 1
ATOM 796 C CA . LEU A 1 103 ? 13.238 1.883 -8.123 1.00 83.19 103 LEU A CA 1
ATOM 797 C C . LEU A 1 103 ? 14.648 1.592 -8.660 1.00 83.19 103 LEU A C 1
ATOM 799 O O . LEU A 1 103 ? 15.129 0.468 -8.512 1.00 83.19 103 LEU A O 1
ATOM 803 N N . PRO A 1 104 ? 15.349 2.589 -9.231 1.00 81.69 104 PRO A N 1
ATOM 804 C CA . PRO A 1 104 ? 16.740 2.454 -9.658 1.00 81.69 104 PRO A CA 1
ATOM 805 C C . PRO A 1 104 ? 17.678 2.455 -8.435 1.00 81.69 104 PRO A C 1
ATOM 807 O O . PRO A 1 104 ? 18.498 3.350 -8.251 1.00 81.69 104 PRO A O 1
ATOM 810 N N . ASP A 1 105 ? 17.505 1.465 -7.562 1.00 84.00 105 ASP A N 1
ATOM 811 C CA . ASP A 1 105 ? 18.268 1.207 -6.348 1.00 84.00 105 ASP A CA 1
ATOM 812 C C . ASP A 1 105 ? 18.545 -0.301 -6.301 1.00 84.00 105 ASP A C 1
ATOM 814 O O . ASP A 1 105 ? 17.629 -1.117 -6.380 1.00 84.00 105 ASP A O 1
ATOM 818 N N . PHE A 1 106 ? 19.810 -0.695 -6.152 1.00 86.12 106 PHE A N 1
ATOM 819 C CA . PHE A 1 106 ? 20.201 -2.108 -6.108 1.00 86.12 106 PHE A CA 1
ATOM 820 C C . PHE A 1 106 ? 19.565 -2.874 -4.934 1.00 86.12 106 PHE A C 1
ATOM 822 O O . PHE A 1 106 ? 19.527 -4.102 -4.944 1.00 86.12 106 PHE A O 1
ATOM 829 N N . ARG A 1 107 ? 19.056 -2.157 -3.923 1.00 88.88 107 ARG A N 1
ATOM 830 C CA . ARG A 1 107 ? 18.366 -2.710 -2.750 1.00 88.88 107 ARG A CA 1
ATOM 831 C C . ARG A 1 107 ? 16.844 -2.688 -2.880 1.00 88.88 107 ARG A C 1
ATOM 833 O O . ARG A 1 107 ? 16.165 -2.991 -1.902 1.00 88.88 107 ARG A O 1
ATOM 840 N N . ALA A 1 108 ? 16.291 -2.322 -4.037 1.00 89.56 108 ALA A N 1
ATOM 841 C CA . ALA A 1 108 ? 14.847 -2.247 -4.273 1.00 89.56 108 ALA A CA 1
ATOM 842 C C . ALA A 1 108 ? 14.115 -3.534 -3.849 1.00 89.56 108 ALA A C 1
ATOM 844 O O . ALA A 1 108 ? 13.149 -3.485 -3.084 1.00 89.56 108 ALA A O 1
ATOM 845 N N . SER A 1 109 ? 14.643 -4.686 -4.256 1.00 91.12 109 SER A N 1
ATOM 846 C CA . SER A 1 109 ? 14.138 -6.014 -3.900 1.00 91.12 109 SER A CA 1
ATOM 847 C C . SER A 1 109 ? 14.158 -6.287 -2.393 1.00 91.12 109 SER A C 1
ATOM 849 O O . SER A 1 109 ? 13.134 -6.648 -1.815 1.00 91.12 109 SER A O 1
ATOM 851 N N . GLU A 1 110 ? 15.296 -6.045 -1.730 1.00 91.31 110 GLU A N 1
ATOM 852 C CA . GLU A 1 110 ? 15.454 -6.227 -0.276 1.00 91.31 110 GLU A CA 1
ATOM 853 C C . GLU A 1 110 ? 14.469 -5.344 0.497 1.00 91.31 110 GLU A C 1
ATOM 855 O O . GLU A 1 110 ? 13.765 -5.810 1.393 1.00 91.31 110 GLU A O 1
ATOM 860 N N . ARG A 1 111 ? 14.392 -4.061 0.135 1.00 87.81 111 ARG A N 1
ATOM 861 C CA . ARG A 1 111 ? 13.520 -3.112 0.822 1.00 87.81 111 ARG A CA 1
ATOM 862 C C . ARG A 1 111 ? 12.042 -3.412 0.581 1.00 87.81 111 ARG A C 1
ATOM 864 O O . ARG A 1 111 ? 11.244 -3.232 1.498 1.00 87.81 111 ARG A O 1
ATOM 871 N N . THR A 1 112 ? 11.682 -3.885 -0.613 1.00 89.69 112 THR A N 1
ATOM 872 C CA . THR A 1 112 ? 10.318 -4.348 -0.899 1.00 89.69 112 THR A CA 1
ATOM 873 C C . THR A 1 112 ? 9.971 -5.525 -0.001 1.00 89.69 112 THR A C 1
ATOM 875 O O . THR A 1 112 ? 8.960 -5.477 0.692 1.00 89.69 112 THR A O 1
ATOM 878 N N . TYR A 1 113 ? 10.840 -6.536 0.073 1.00 90.31 113 TYR A N 1
ATOM 879 C CA . TYR A 1 113 ? 10.627 -7.692 0.941 1.00 90.31 113 TYR A CA 1
ATOM 880 C C . TYR A 1 113 ? 10.488 -7.292 2.420 1.00 90.31 113 TYR A C 1
ATOM 882 O O . TYR A 1 113 ? 9.573 -7.748 3.106 1.00 90.31 113 TYR A O 1
ATOM 890 N N . GLN A 1 114 ? 11.352 -6.396 2.912 1.00 87.81 114 GLN A N 1
ATOM 891 C CA . GLN A 1 114 ? 11.278 -5.873 4.282 1.00 87.81 114 GLN A CA 1
ATOM 892 C C . GLN A 1 114 ? 9.950 -5.161 4.554 1.00 87.81 114 GLN A C 1
ATOM 894 O O . GLN A 1 114 ? 9.339 -5.396 5.597 1.00 87.81 114 GLN A O 1
ATOM 899 N N . LEU A 1 115 ? 9.491 -4.317 3.624 1.00 85.06 115 LEU A N 1
ATOM 900 C CA . LEU A 1 115 ? 8.212 -3.625 3.745 1.00 85.06 115 LEU A CA 1
ATOM 901 C C . LEU A 1 115 ? 7.052 -4.622 3.760 1.00 85.06 115 LEU A C 1
ATOM 903 O O . LEU A 1 115 ? 6.233 -4.567 4.672 1.00 85.06 115 LEU A O 1
ATOM 907 N N . LEU A 1 116 ? 6.996 -5.538 2.790 1.00 87.81 116 LEU A N 1
ATOM 908 C CA . LEU A 1 116 ? 5.935 -6.540 2.696 1.00 87.81 116 LEU A CA 1
ATOM 909 C C . LEU A 1 116 ? 5.895 -7.404 3.955 1.00 87.81 116 LEU A C 1
ATOM 911 O O . LEU A 1 116 ? 4.841 -7.539 4.556 1.00 87.81 116 LEU A O 1
ATOM 915 N N . THR A 1 117 ? 7.039 -7.892 4.431 1.00 86.12 117 THR A N 1
ATOM 916 C CA . THR A 1 117 ? 7.117 -8.685 5.668 1.00 86.12 117 THR A CA 1
ATOM 917 C C . THR A 1 117 ? 6.656 -7.883 6.885 1.00 86.12 117 THR A C 1
ATOM 919 O O . THR A 1 117 ? 5.881 -8.378 7.704 1.00 86.12 117 THR A O 1
ATOM 922 N N . GLN A 1 118 ? 7.105 -6.628 7.008 1.00 82.31 118 GLN A N 1
ATOM 923 C CA . GLN A 1 118 ? 6.712 -5.753 8.111 1.00 82.31 118 GLN A CA 1
ATOM 924 C C . GLN A 1 118 ? 5.204 -5.514 8.122 1.00 82.31 118 GLN A C 1
ATOM 926 O O . GLN A 1 118 ? 4.599 -5.566 9.189 1.00 82.31 118 GLN A O 1
ATOM 931 N N . VAL A 1 119 ? 4.628 -5.238 6.954 1.00 80.19 119 VAL A N 1
ATOM 932 C CA . VAL A 1 119 ? 3.211 -4.933 6.742 1.00 80.19 119 VAL A CA 1
ATOM 933 C C . VAL A 1 119 ? 2.355 -6.185 6.945 1.00 80.19 119 VAL A C 1
ATOM 935 O O . VAL A 1 119 ? 1.373 -6.133 7.683 1.00 80.19 119 VAL A O 1
ATOM 938 N N . SER A 1 120 ? 2.774 -7.329 6.401 1.00 80.50 120 SER A N 1
ATOM 939 C CA . SER A 1 120 ? 2.107 -8.619 6.591 1.00 80.50 120 SER A CA 1
ATOM 940 C C . SER A 1 120 ? 2.072 -9.028 8.053 1.00 80.50 120 SER A C 1
ATOM 942 O O . SER A 1 120 ? 1.040 -9.455 8.560 1.00 80.50 120 SER A O 1
ATOM 944 N N . GLY A 1 121 ? 3.176 -8.808 8.766 1.00 76.50 121 GLY A N 1
ATOM 945 C CA . GLY A 1 121 ? 3.253 -9.070 10.192 1.00 76.50 121 GLY A CA 1
ATOM 946 C C . GLY A 1 121 ? 2.348 -8.178 11.040 1.00 76.50 121 GLY A C 1
ATOM 947 O O . GLY A 1 121 ? 2.383 -8.341 12.251 1.00 76.50 121 GLY A O 1
ATOM 948 N N . ARG A 1 122 ? 1.600 -7.208 10.488 1.00 73.44 122 ARG A N 1
ATOM 949 C CA . ARG 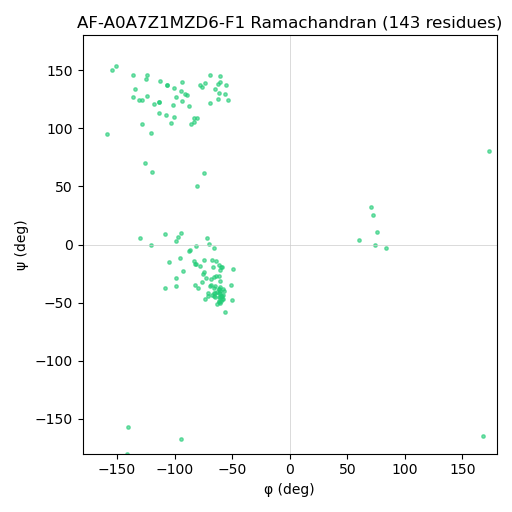A 1 122 ? 0.629 -6.375 11.229 1.00 73.44 122 ARG A CA 1
ATOM 950 C C . ARG A 1 122 ? -0.791 -6.933 11.211 1.00 73.44 122 ARG A C 1
ATOM 952 O O . ARG A 1 122 ? -1.550 -6.598 12.113 1.00 73.44 122 ARG A O 1
ATOM 959 N N . ALA A 1 123 ? -1.143 -7.766 10.235 1.00 71.31 123 ALA A N 1
ATOM 960 C CA . ALA A 1 123 ? -2.440 -8.429 10.220 1.00 71.31 123 ALA A CA 1
ATOM 961 C C . ALA A 1 123 ? -2.434 -9.610 11.203 1.00 71.31 123 ALA A C 1
ATOM 963 O O . ALA A 1 123 ? -1.470 -10.371 11.250 1.00 71.31 123 ALA A O 1
ATOM 964 N N . GLY A 1 124 ? -3.508 -9.777 11.979 1.00 65.94 124 GLY A N 1
ATOM 965 C CA . GLY A 1 124 ? -3.760 -11.031 12.704 1.00 65.94 124 GLY A CA 1
ATOM 966 C C . GLY A 1 124 ? -2.827 -11.338 13.881 1.00 65.94 124 GLY A C 1
ATOM 967 O O . GLY A 1 124 ? -2.556 -12.499 14.163 1.00 65.94 124 GLY A O 1
ATOM 968 N N . ARG A 1 125 ? -2.333 -10.320 14.600 1.00 66.44 125 ARG A N 1
ATOM 969 C CA . ARG A 1 125 ? -1.469 -10.505 15.792 1.00 66.44 125 ARG A CA 1
ATOM 970 C C . ARG A 1 125 ? -2.174 -11.072 17.038 1.00 66.44 125 ARG A C 1
ATOM 972 O O . ARG A 1 125 ? -1.536 -11.203 18.076 1.00 66.44 125 ARG A O 1
ATOM 979 N N . HIS A 1 126 ? -3.470 -11.360 16.965 1.00 65.06 126 HIS A N 1
ATOM 980 C CA . HIS A 1 126 ? -4.308 -11.708 18.118 1.00 65.06 126 HIS A CA 1
ATOM 981 C C . HIS A 1 126 ? -5.283 -12.841 17.748 1.00 65.06 126 HIS A C 1
ATOM 983 O O . HIS A 1 126 ? -5.033 -13.594 16.817 1.00 65.06 126 HIS A O 1
ATOM 989 N N . GLU A 1 127 ? -6.401 -12.987 18.460 1.00 65.31 127 GLU A N 1
ATOM 990 C CA . GLU A 1 127 ? -7.378 -14.069 18.242 1.00 65.31 127 GLU A CA 1
ATOM 991 C C . GLU A 1 127 ? -8.076 -14.035 16.868 1.00 65.31 127 GLU A C 1
ATOM 993 O O . GLU A 1 127 ? -8.723 -15.004 16.478 1.00 65.31 127 GLU A O 1
ATOM 998 N N . LYS A 1 128 ? -7.976 -12.918 16.135 1.00 71.69 128 LYS A N 1
ATOM 999 C CA . LYS A 1 128 ? -8.624 -12.728 14.833 1.00 71.69 128 LYS A CA 1
ATOM 1000 C C . LYS A 1 128 ? -7.667 -13.082 13.702 1.00 71.69 128 LYS A C 1
ATOM 1002 O O . LYS A 1 128 ? -6.542 -12.588 13.668 1.00 71.69 128 LYS A O 1
ATOM 1007 N N . GLU A 1 129 ? -8.151 -13.871 12.749 1.00 80.06 129 GLU A N 1
ATOM 1008 C CA . GLU A 1 129 ? -7.410 -14.198 11.534 1.00 80.06 129 GLU A CA 1
ATOM 1009 C C . GLU A 1 129 ? -7.112 -12.924 10.730 1.00 80.06 129 GLU A C 1
ATOM 1011 O O . GLU A 1 129 ? -7.983 -12.075 10.514 1.00 80.06 129 GLU A O 1
ATOM 1016 N N . GLY A 1 130 ? -5.846 -12.768 10.346 1.00 84.69 130 GLY A N 1
ATOM 1017 C CA . GLY A 1 130 ? -5.370 -11.653 9.543 1.00 84.69 130 GLY A CA 1
ATOM 1018 C C . GLY A 1 130 ? -5.206 -12.066 8.089 1.00 84.69 130 GLY A C 1
ATOM 1019 O O . GLY A 1 130 ? -4.609 -13.099 7.805 1.00 84.69 130 GLY A O 1
ATOM 1020 N N . GLN A 1 131 ? -5.671 -11.231 7.168 1.00 88.88 131 GLN A N 1
ATOM 1021 C CA . GLN A 1 131 ? -5.457 -11.398 5.740 1.00 88.88 131 GLN A CA 1
ATOM 1022 C C . GLN A 1 131 ? -4.553 -10.289 5.205 1.00 88.88 131 GLN A C 1
ATOM 1024 O O . GLN A 1 131 ? -4.672 -9.117 5.572 1.00 88.88 131 GLN A O 1
ATOM 1029 N N . VAL A 1 132 ? -3.662 -10.661 4.289 1.00 89.00 132 VAL A N 1
ATOM 1030 C CA . VAL A 1 132 ? -2.809 -9.718 3.570 1.00 89.00 132 VAL A CA 1
ATOM 1031 C C . VAL A 1 132 ? -3.020 -9.918 2.079 1.00 89.00 132 VAL A C 1
ATOM 1033 O O . VAL A 1 132 ? -2.934 -11.038 1.581 1.00 89.00 132 VAL A O 1
ATOM 1036 N N . ILE A 1 133 ? 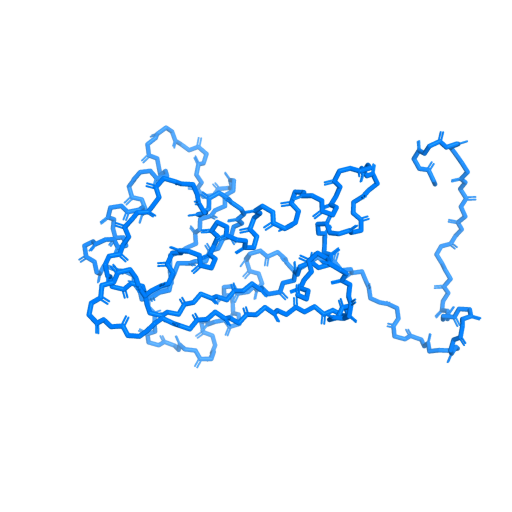-3.308 -8.832 1.368 1.00 91.88 133 ILE A N 1
ATOM 1037 C CA . ILE A 1 133 ? -3.494 -8.829 -0.083 1.00 91.88 133 ILE A CA 1
ATOM 1038 C C . ILE A 1 133 ? -2.423 -7.931 -0.689 1.00 91.88 133 ILE A C 1
ATOM 1040 O O . ILE A 1 133 ? -2.347 -6.744 -0.373 1.00 91.88 133 ILE A O 1
ATOM 1044 N N . ILE A 1 134 ? -1.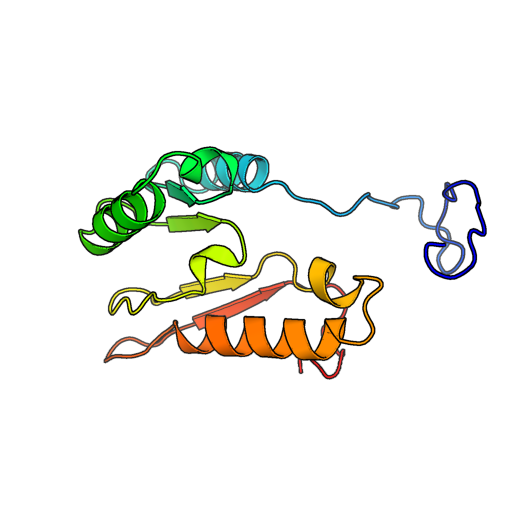602 -8.494 -1.571 1.00 90.88 134 ILE A N 1
ATOM 1045 C CA . ILE A 1 134 ? -0.535 -7.774 -2.267 1.00 90.88 134 ILE A CA 1
ATOM 1046 C C . ILE A 1 134 ? -0.880 -7.732 -3.750 1.00 90.88 134 ILE A C 1
ATOM 1048 O O . ILE A 1 134 ? -1.062 -8.767 -4.385 1.00 90.88 134 ILE A O 1
ATOM 1052 N N . GLN A 1 135 ? -0.965 -6.527 -4.302 1.00 91.06 135 GLN A N 1
ATOM 1053 C CA . GLN A 1 135 ? -1.139 -6.292 -5.726 1.00 91.06 135 GLN A CA 1
ATOM 1054 C C . GLN A 1 135 ? 0.207 -5.979 -6.373 1.00 91.06 135 GLN A C 1
ATOM 1056 O O . GLN A 1 135 ? 0.955 -5.093 -5.942 1.00 91.06 135 GLN A O 1
ATOM 1061 N N . THR A 1 136 ? 0.499 -6.734 -7.426 1.00 89.69 136 THR A N 1
ATOM 1062 C CA . THR A 1 136 ? 1.718 -6.604 -8.212 1.00 89.69 136 THR A CA 1
ATOM 1063 C C . THR A 1 136 ? 1.512 -7.118 -9.633 1.00 89.69 136 THR A C 1
ATOM 1065 O O . THR A 1 136 ? 0.729 -8.039 -9.861 1.00 89.69 136 THR A O 1
ATOM 1068 N N . TYR A 1 137 ? 2.239 -6.540 -10.582 1.00 88.44 137 TYR A N 1
ATOM 1069 C CA . TYR A 1 137 ? 2.363 -7.031 -11.950 1.00 88.44 137 TYR A CA 1
ATOM 1070 C C . TYR A 1 137 ? 3.392 -8.161 -12.082 1.00 88.44 137 TYR A C 1
ATOM 1072 O O . TYR A 1 137 ? 3.362 -8.882 -13.075 1.00 88.44 137 TYR A O 1
ATOM 1080 N N . ASN A 1 138 ? 4.272 -8.340 -11.090 1.00 88.38 138 ASN A N 1
ATOM 1081 C CA . ASN A 1 138 ? 5.344 -9.335 -11.097 1.00 88.38 138 ASN A CA 1
ATOM 1082 C C . ASN A 1 138 ? 5.204 -10.335 -9.929 1.00 88.38 138 ASN A C 1
ATOM 1084 O O . ASN A 1 138 ? 6.094 -10.401 -9.076 1.00 88.38 138 ASN A O 1
ATOM 1088 N N . PRO A 1 139 ? 4.118 -11.129 -9.858 1.00 89.75 139 PRO A N 1
ATOM 1089 C CA . PRO A 1 139 ? 3.872 -12.033 -8.730 1.00 89.75 139 PRO A CA 1
ATOM 1090 C C . PRO A 1 139 ? 4.961 -13.103 -8.560 1.00 89.75 139 PRO A C 1
ATOM 1092 O O . PRO A 1 139 ? 5.224 -13.538 -7.445 1.00 89.75 139 PRO A O 1
ATOM 1095 N N . ASP A 1 140 ? 5.638 -13.483 -9.646 1.00 90.25 140 ASP A N 1
ATOM 1096 C CA . ASP A 1 140 ? 6.721 -14.472 -9.630 1.00 90.25 140 ASP A CA 1
ATOM 1097 C C . ASP A 1 140 ? 8.083 -13.896 -9.202 1.00 90.25 140 ASP A C 1
ATOM 1099 O O . ASP A 1 140 ? 9.077 -14.626 -9.132 1.00 90.25 140 ASP A O 1
ATOM 1103 N N . HIS A 1 141 ? 8.170 -12.591 -8.918 1.00 90.44 141 HIS A N 1
ATOM 1104 C CA . HIS A 1 141 ? 9.410 -11.982 -8.450 1.00 90.44 141 HIS A CA 1
ATOM 1105 C C . HIS A 1 141 ? 9.803 -12.552 -7.077 1.00 90.44 141 HIS A C 1
ATOM 1107 O O . HIS A 1 141 ? 8.998 -12.600 -6.149 1.00 90.44 141 HIS A O 1
ATOM 1113 N N . TYR A 1 142 ? 11.075 -12.926 -6.908 1.00 88.62 142 TYR A N 1
ATOM 1114 C CA . TYR A 1 142 ? 11.573 -13.632 -5.713 1.00 88.62 142 TYR A CA 1
ATOM 1115 C C . TYR A 1 142 ? 11.384 -12.877 -4.387 1.00 88.62 142 TYR A C 1
ATOM 1117 O O . TYR A 1 142 ? 11.491 -13.468 -3.323 1.00 88.62 142 TYR A O 1
ATOM 1125 N N . SER A 1 143 ? 11.174 -11.561 -4.436 1.00 86.81 143 SER A N 1
ATOM 1126 C CA . SER A 1 143 ? 10.915 -10.728 -3.249 1.00 86.81 143 SER A CA 1
ATOM 1127 C C . SER A 1 143 ? 9.437 -10.645 -2.859 1.00 86.81 143 SER A C 1
ATOM 1129 O O . SER A 1 143 ? 9.123 -10.010 -1.856 1.00 86.81 143 SER A O 1
ATOM 1131 N N . ILE A 1 144 ? 8.547 -11.213 -3.674 1.00 86.25 144 ILE A N 1
ATOM 1132 C CA . ILE A 1 144 ? 7.100 -11.281 -3.433 1.00 86.25 144 ILE A CA 1
ATOM 1133 C C . ILE A 1 144 ? 6.671 -12.712 -3.086 1.00 86.25 144 ILE A C 1
ATOM 1135 O O . ILE A 1 144 ? 5.782 -12.879 -2.255 1.00 86.25 144 ILE A O 1
ATOM 1139 N N . LYS A 1 145 ? 7.285 -13.708 -3.736 1.00 76.75 145 LYS A N 1
ATOM 1140 C CA . LYS A 1 145 ? 6.972 -15.133 -3.588 1.00 76.75 145 LYS A CA 1
ATOM 1141 C C . LYS A 1 145 ? 7.307 -15.706 -2.210 1.00 76.75 145 LYS A C 1
ATOM 1143 O O . LYS A 1 145 ? 8.371 -15.344 -1.663 1.00 76.75 145 LYS A O 1
#

Sequence (145 aa):
CHYCGYQENPPSRCPNCESDHIRQVGTGTQRVEELLQQEFPQARIIRMDVDTTSRKGAHEKLLNDFEAGKGDILLGTQMIAKGLDYPNITLVGVLNADTMLNLPDFRASERTYQLLTQVSGRAGRHEKEGQVIIQTYNPDHYSIK

Nearest PDB structures (foldseek):
  8fak-assembly1_H  TM=7.269E-01  e=5.147E-13  Escherichia coli K-12
  6acx-assembly3_B  TM=9.134E-01  e=1.119E-03  Mycolicibacterium smegmatis MC2 155
  6o8h-assembly1_A  TM=8.227E-01  e=5.299E-03  [Bacillus] caldotenax
  3v4r-assembly1_B  TM=7.540E-01  e=5.669E-03  Bacillus subtilis
  6m6b-assembly1_M  TM=8.242E-01  e=6.043E-02  Thermus thermophilus HB27

Foldseek 3Di:
DVPPPDDDDDDCADPVPRDNPDDDDDDPLVNVVVVCCVVPVPFAEQEDECVQQVDVCSVVVSLVCVLVVVGPHYTYDLVVLPPDAHQPAQEEEAAELVVQCPPPDPCSLVVSLVSQVSRQVNHPPDPHHHDYHYDYPCCVPPSND

Solvent-accessible surface area (backbone atoms only — not comparable to full-atom values): 8997 Å² total; per-residue (Å²): 78,92,88,79,66,53,82,77,81,84,74,76,42,42,93,87,76,64,44,64,84,78,73,89,86,75,84,50,62,67,61,52,50,56,50,48,45,68,79,36,72,86,57,39,72,40,75,48,46,72,84,69,37,72,49,93,64,38,54,62,49,55,52,51,39,40,73,71,63,68,32,77,41,84,44,59,52,80,72,66,61,61,93,65,86,54,84,83,39,38,70,40,78,43,85,60,52,50,70,46,51,70,41,102,46,99,53,16,48,61,54,40,30,51,48,51,53,53,45,50,66,45,26,30,86,53,98,50,77,42,43,72,48,78,36,59,93,58,65,84,38,79,57,70,95

Organism: Staphylococcus aureus (NCBI:txid1280)

InterPro domains:
  IPR001650 Helicase, C-terminal domain-like [PF00271] (29-126)
  IPR001650 Helicase, C-terminal domain-like [PS51194] (9-145)
  IPR001650 Helicase, C-terminal domain-like [SM00490] (30-127)
  IPR027417 P-loop containing nucleoside triphosphate hydrolase [G3DSA:3.40.50.300] (11-145)
  IPR027417 P-loop containing nucleoside triphosphate hydrolase [SSF52540] (1-145)